Protein AF-A0A0F9RVX8-F1 (afdb_monomer_lite)

Secondary structure (DSSP, 8-state):
-HHHHHHHHHHHHHHHHHHHHHHHS-HHHHHHHHHHHHHHHHTTS-S---B-TTT--BTTBPPEETTEE--BSSSS-BHHHH--

pLDDT: mean 81.7, std 11.47, range [52.62, 94.56]

Sequence (84 aa):
MSDRIEQMAREIRRADEIDRVMSNTPPEEQQFVWDQYLATEATMQLPSERVCAACGCSNLNACITPSGPCFWVAADLCSGCVLP

Foldseek 3Di:
DVVVVVVVVVVVVVVVVLVVVLVPDDPVCNVVVVVVVVVVVVVVPDPPFAAAPPPRATPVGFDQDPVGGWDDPDSRHTPVVVPD

Structure (mmCIF, N/CA/C/O backbone):
data_AF-A0A0F9RVX8-F1
#
_entry.id   AF-A0A0F9RVX8-F1
#
loop_
_atom_site.group_PDB
_atom_site.id
_atom_site.type_symbol
_atom_site.label_atom_id
_atom_site.label_alt_id
_atom_site.label_comp_id
_atom_site.label_asym_id
_atom_site.label_entity_id
_atom_site.label_seq_id
_atom_site.pdbx_PDB_ins_code
_atom_site.Cartn_x
_atom_site.Cartn_y
_atom_site.Cartn_z
_atom_site.occupancy
_atom_site.B_iso_or_equiv
_atom_site.auth_seq_id
_atom_site.auth_comp_id
_atom_site.auth_asym_id
_atom_site.auth_atom_id
_atom_site.pdbx_PDB_model_num
ATOM 1 N N . MET A 1 1 ? 13.979 27.532 10.327 1.00 60.09 1 MET A N 1
ATOM 2 C CA . MET A 1 1 ? 13.938 27.163 11.765 1.00 60.09 1 MET A CA 1
ATOM 3 C C . MET A 1 1 ? 12.543 27.337 12.372 1.00 60.09 1 MET A C 1
ATOM 5 O O . MET A 1 1 ? 12.205 26.525 13.220 1.00 60.09 1 MET A O 1
ATOM 9 N N . SER A 1 2 ? 11.727 28.301 11.908 1.00 68.25 2 SER A N 1
ATOM 10 C CA . SER A 1 2 ? 10.321 28.489 12.337 1.00 68.25 2 SER A CA 1
ATOM 11 C C . SER A 1 2 ? 9.428 27.277 12.035 1.00 68.25 2 SER A C 1
ATOM 13 O O . SER A 1 2 ? 8.760 26.764 12.927 1.00 68.25 2 SER A O 1
ATOM 15 N N . ASP A 1 3 ? 9.522 26.730 10.820 1.00 81.06 3 ASP A N 1
ATOM 16 C CA . ASP A 1 3 ? 8.606 25.680 10.344 1.00 81.06 3 ASP A CA 1
ATOM 17 C 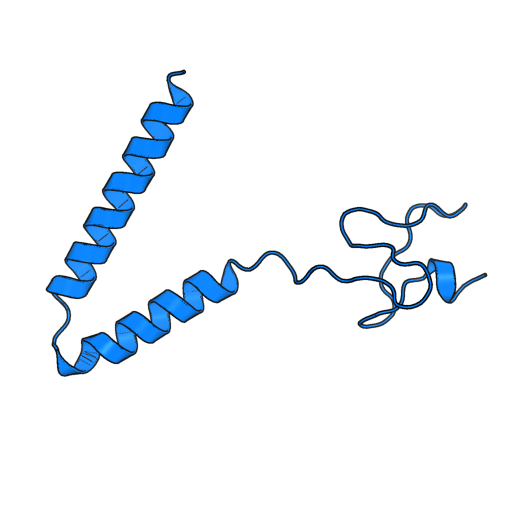C . ASP A 1 3 ? 8.670 24.385 11.166 1.00 81.06 3 ASP A C 1
ATOM 19 O O . ASP A 1 3 ? 7.652 23.732 11.389 1.00 81.06 3 ASP A O 1
ATOM 23 N N . ARG A 1 4 ? 9.861 24.033 11.673 1.00 81.88 4 ARG A N 1
ATOM 24 C CA . ARG A 1 4 ? 10.050 22.850 12.528 1.00 81.88 4 ARG A CA 1
ATOM 25 C C . ARG A 1 4 ? 9.418 23.037 13.904 1.00 81.88 4 ARG A C 1
ATOM 27 O O . ARG A 1 4 ? 8.845 22.093 14.430 1.00 81.88 4 ARG A O 1
ATOM 34 N N . ILE A 1 5 ? 9.499 24.240 14.473 1.00 86.38 5 ILE A N 1
ATOM 35 C CA . ILE A 1 5 ? 8.906 24.549 15.782 1.00 86.38 5 ILE A CA 1
ATOM 36 C C . ILE A 1 5 ? 7.379 24.541 15.671 1.00 86.38 5 ILE A C 1
ATOM 38 O O . ILE A 1 5 ? 6.696 23.963 16.514 1.00 86.38 5 ILE A O 1
ATOM 42 N N . GLU A 1 6 ? 6.835 25.113 14.597 1.00 87.56 6 GLU A N 1
ATOM 43 C CA . GLU A 1 6 ? 5.396 25.082 14.328 1.00 87.56 6 GLU A CA 1
ATOM 44 C C . GLU A 1 6 ? 4.881 23.664 14.063 1.00 87.56 6 GLU A C 1
ATOM 46 O O . GLU A 1 6 ? 3.788 23.312 14.515 1.00 87.56 6 GLU A O 1
ATOM 51 N N . GLN A 1 7 ? 5.664 22.841 13.360 1.00 84.44 7 GLN A N 1
ATOM 52 C CA . GLN A 1 7 ? 5.360 21.427 13.162 1.00 84.44 7 GLN A CA 1
ATOM 53 C C . GLN A 1 7 ? 5.335 20.672 14.493 1.00 84.44 7 GLN A C 1
ATOM 55 O O . GLN A 1 7 ? 4.330 20.034 14.798 1.00 84.44 7 GLN A O 1
ATOM 60 N N . MET A 1 8 ? 6.372 20.819 15.317 1.00 83.44 8 MET A N 1
ATOM 61 C CA . MET A 1 8 ? 6.428 20.179 16.634 1.00 83.44 8 MET A CA 1
ATOM 62 C C . MET A 1 8 ? 5.262 20.617 17.529 1.00 83.44 8 MET A C 1
ATOM 64 O O . MET A 1 8 ? 4.643 19.793 18.193 1.00 83.44 8 MET A O 1
ATOM 68 N N . ALA A 1 9 ? 4.887 21.898 17.507 1.00 85.81 9 ALA A N 1
ATOM 69 C CA . ALA A 1 9 ? 3.747 22.388 18.279 1.00 85.81 9 ALA A CA 1
ATOM 70 C C . ALA A 1 9 ? 2.403 21.794 17.809 1.00 85.81 9 ALA A C 1
ATOM 72 O O . ALA A 1 9 ? 1.494 21.626 18.623 1.00 85.81 9 ALA A O 1
ATOM 73 N N . ARG A 1 10 ? 2.246 21.483 16.512 1.00 84.56 10 ARG A N 1
ATOM 74 C CA . ARG A 1 10 ? 1.064 20.767 15.994 1.00 84.56 10 ARG A CA 1
ATOM 75 C C . ARG A 1 10 ? 1.036 19.315 16.466 1.00 84.56 10 ARG A C 1
ATOM 77 O O . ARG A 1 10 ? -0.027 18.838 16.848 1.00 84.56 10 ARG A O 1
ATOM 84 N N . GLU A 1 11 ? 2.184 18.646 16.456 1.00 85.62 11 GLU A N 1
ATOM 85 C CA . GLU A 1 11 ? 2.321 17.255 16.902 1.00 85.62 11 GLU A CA 1
ATOM 86 C C . GLU A 1 11 ? 2.006 17.112 18.397 1.00 85.62 11 GLU A C 1
ATOM 88 O O . GLU A 1 11 ? 1.220 16.244 18.766 1.00 85.62 11 GLU A O 1
ATOM 93 N N . ILE A 1 12 ? 2.507 18.027 19.236 1.00 85.25 12 ILE A N 1
ATOM 94 C CA . ILE A 1 12 ? 2.209 18.051 20.679 1.00 85.25 12 ILE A CA 1
ATOM 95 C C . ILE A 1 12 ? 0.703 18.206 20.926 1.00 85.25 12 ILE A C 1
ATOM 97 O O . ILE A 1 12 ? 0.116 17.408 21.647 1.00 85.25 12 ILE A O 1
ATOM 101 N N . ARG A 1 13 ? 0.045 19.170 20.264 1.00 84.56 13 ARG A N 1
ATOM 102 C CA . ARG A 1 13 ? -1.409 19.366 20.421 1.00 8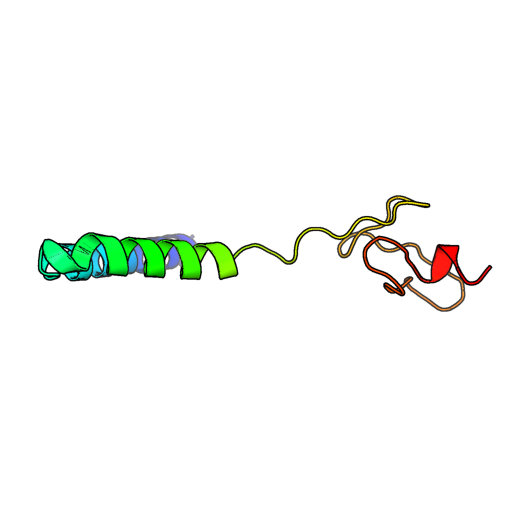4.56 13 ARG A CA 1
ATOM 103 C C . ARG A 1 13 ? -2.224 18.141 20.008 1.00 84.56 13 ARG A C 1
ATOM 105 O O . ARG A 1 13 ? -3.255 17.870 20.612 1.00 84.56 13 ARG A O 1
ATOM 112 N N . ARG A 1 14 ? -1.776 17.414 18.982 1.00 82.88 14 ARG A N 1
ATOM 113 C CA . ARG A 1 14 ? -2.429 16.178 18.534 1.00 82.88 14 ARG A CA 1
ATOM 114 C C . ARG A 1 14 ? -2.273 15.056 19.561 1.00 82.88 14 ARG A C 1
ATOM 116 O O . ARG A 1 14 ? -3.217 14.303 19.768 1.00 82.88 14 ARG A O 1
ATOM 123 N N . ALA A 1 15 ? -1.107 14.950 20.197 1.00 78.50 15 ALA A N 1
ATOM 124 C CA . ALA A 1 15 ? -0.875 13.970 21.253 1.00 78.50 15 ALA A CA 1
ATOM 125 C C . ALA A 1 15 ? -1.768 14.239 22.477 1.00 78.50 15 ALA A C 1
ATOM 127 O O . ALA A 1 15 ? -2.421 13.317 22.961 1.00 78.50 15 ALA A O 1
ATOM 128 N N . ASP A 1 16 ? -1.881 15.503 22.898 1.00 85.94 16 ASP A N 1
ATOM 129 C CA . ASP A 1 16 ? -2.765 15.910 24.001 1.00 85.94 16 ASP A CA 1
ATOM 130 C C . ASP A 1 16 ? -4.243 15.595 23.706 1.00 85.94 16 ASP A C 1
ATOM 132 O O . ASP A 1 16 ? -5.010 15.222 24.594 1.00 85.94 16 ASP A O 1
ATOM 136 N N . GLU A 1 17 ? -4.668 15.737 22.448 1.00 85.38 17 GLU A N 1
ATOM 137 C CA . GLU A 1 17 ? -6.029 15.406 22.025 1.00 85.38 17 GLU A CA 1
ATOM 138 C C . GLU A 1 17 ? -6.310 13.899 22.104 1.00 85.38 17 GLU A C 1
ATOM 140 O O . GLU A 1 17 ? -7.369 13.507 22.595 1.00 85.38 17 GLU A O 1
ATOM 145 N N . ILE A 1 18 ? -5.359 13.054 21.689 1.00 80.56 18 ILE A N 1
ATOM 146 C CA . ILE A 1 18 ? -5.481 11.591 21.795 1.00 80.56 18 ILE A CA 1
ATOM 147 C C . ILE A 1 18 ? -5.562 11.170 23.267 1.00 80.56 18 ILE A C 1
ATOM 149 O O . ILE A 1 18 ? -6.471 10.424 23.633 1.00 80.56 18 ILE A O 1
ATOM 153 N N . ASP A 1 19 ? -4.682 11.700 24.121 1.00 83.75 19 ASP A N 1
ATOM 154 C CA . ASP A 1 19 ? -4.693 11.423 25.563 1.00 83.75 19 ASP A CA 1
ATOM 155 C C . ASP A 1 19 ? -6.028 11.828 26.211 1.00 83.75 19 ASP A C 1
ATOM 157 O O . ASP A 1 19 ? -6.627 11.073 26.985 1.00 83.75 19 ASP A O 1
ATOM 161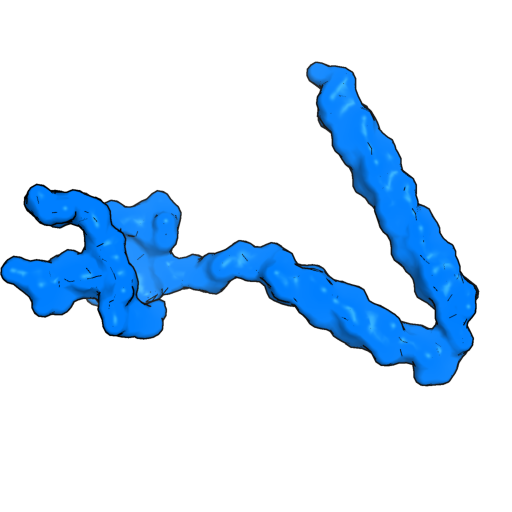 N N . ARG A 1 20 ? -6.571 12.984 25.808 1.00 84.06 20 ARG A N 1
ATOM 162 C CA . ARG A 1 20 ? -7.888 13.447 26.250 1.00 84.06 20 ARG A CA 1
ATOM 163 C C . ARG A 1 20 ? -9.018 12.519 25.801 1.00 84.06 20 ARG A C 1
ATOM 165 O O . ARG A 1 20 ? -9.941 12.291 26.584 1.00 84.06 20 ARG A O 1
ATOM 172 N N . VAL A 1 21 ? -9.002 12.024 24.564 1.00 82.44 21 VAL A N 1
ATOM 173 C CA . VAL A 1 21 ? -10.033 11.098 24.059 1.00 82.44 21 VAL A CA 1
ATOM 174 C C . VAL A 1 21 ? -9.965 9.772 24.811 1.00 82.44 21 VAL A C 1
ATOM 176 O O . VAL A 1 21 ? -10.989 9.304 25.311 1.00 82.44 21 VAL A O 1
ATOM 179 N N . MET A 1 22 ? -8.767 9.212 24.977 1.00 77.75 22 MET A N 1
ATOM 180 C CA . MET A 1 22 ? -8.568 7.966 25.720 1.00 77.75 22 MET A CA 1
ATOM 181 C C . MET A 1 22 ? -9.011 8.100 27.182 1.00 77.75 22 MET A C 1
ATOM 183 O O . MET A 1 22 ? -9.733 7.241 27.684 1.00 77.75 22 MET A O 1
ATOM 187 N N . SER A 1 23 ? -8.672 9.214 27.837 1.00 81.12 23 SER A N 1
ATOM 188 C CA . SER A 1 23 ? -9.033 9.469 29.238 1.00 81.12 23 SER A CA 1
ATOM 189 C C . SER A 1 23 ? -10.535 9.689 29.470 1.00 81.12 23 SER A C 1
ATOM 191 O O . SER A 1 23 ? -11.017 9.461 30.577 1.00 81.12 23 SER A O 1
ATOM 193 N N . ASN A 1 24 ? -11.287 10.127 28.453 1.00 83.06 24 ASN A N 1
ATOM 194 C CA . ASN A 1 24 ? -12.747 10.285 28.529 1.00 83.06 24 ASN A CA 1
ATOM 195 C C . ASN A 1 24 ? -13.518 9.057 28.014 1.00 83.06 24 ASN A C 1
ATOM 197 O O . ASN A 1 24 ? -14.748 9.056 28.056 1.00 83.06 24 ASN A O 1
ATOM 201 N N . THR A 1 25 ? -12.821 8.026 27.526 1.00 80.00 25 THR A N 1
ATOM 202 C CA . THR A 1 25 ? -13.447 6.792 27.044 1.00 80.00 25 THR A CA 1
ATOM 203 C C . THR A 1 25 ? -13.741 5.860 28.230 1.00 80.00 25 THR A C 1
ATOM 205 O O . THR A 1 25 ? -12.827 5.594 29.024 1.00 80.00 25 THR A O 1
ATOM 208 N N . PRO A 1 26 ? -14.979 5.343 28.369 1.00 84.56 26 PRO A N 1
ATOM 209 C CA . PRO A 1 26 ? -15.322 4.359 29.395 1.00 84.56 26 PRO A CA 1
ATOM 210 C C . PRO A 1 26 ? -14.377 3.141 29.359 1.00 84.56 26 PRO A C 1
ATOM 212 O O . PRO A 1 26 ? -14.023 2.693 28.266 1.00 84.56 26 PRO A O 1
ATOM 215 N N . PRO A 1 27 ? -13.948 2.582 30.508 1.00 78.44 27 PRO A N 1
ATOM 216 C CA . PRO A 1 27 ? -12.972 1.485 30.559 1.00 78.44 27 PRO A CA 1
ATOM 217 C C . PRO A 1 27 ? -13.335 0.257 29.712 1.00 78.44 27 PRO A C 1
ATOM 219 O O . PRO A 1 27 ? -12.452 -0.397 29.161 1.00 78.44 27 PRO A O 1
ATOM 222 N N . GLU A 1 28 ? -14.624 -0.045 29.580 1.00 82.25 28 GLU A N 1
ATOM 223 C CA . GLU A 1 28 ? -15.164 -1.133 28.761 1.00 82.25 28 GLU A CA 1
ATOM 224 C C . GLU A 1 28 ? -15.004 -0.915 27.244 1.00 82.25 28 GLU A C 1
ATOM 226 O O . GLU A 1 28 ? -15.005 -1.879 26.480 1.00 82.25 28 GLU A O 1
ATOM 231 N N . GLU A 1 29 ? -14.819 0.333 26.810 1.00 77.00 29 GLU A N 1
ATOM 232 C CA . GLU A 1 29 ? -14.669 0.735 25.406 1.00 77.00 29 GLU A CA 1
ATOM 233 C C . GLU A 1 29 ? -13.218 1.105 25.048 1.00 77.00 29 GLU A C 1
ATOM 235 O O . GLU A 1 29 ? -12.871 1.168 23.866 1.00 77.00 29 GLU A O 1
ATOM 240 N N . GLN A 1 30 ? -12.335 1.286 26.042 1.00 79.75 30 GLN A N 1
ATOM 241 C CA . GLN A 1 30 ? -10.930 1.671 25.832 1.00 79.75 30 GLN A CA 1
ATOM 242 C C . GLN A 1 30 ? -10.174 0.700 24.918 1.00 79.75 30 GLN A C 1
ATOM 244 O O . GLN A 1 30 ? -9.394 1.139 24.074 1.00 79.75 30 GLN A O 1
ATOM 249 N N . GLN A 1 31 ? -10.437 -0.607 25.036 1.00 77.94 31 GLN A N 1
ATOM 250 C CA . GLN A 1 31 ? -9.804 -1.617 24.185 1.00 77.94 31 GLN A CA 1
ATOM 251 C C . GLN A 1 31 ? -10.200 -1.451 22.709 1.00 77.94 31 GLN A C 1
ATOM 253 O O . GLN A 1 31 ? -9.341 -1.499 21.836 1.00 77.94 31 GLN A O 1
ATOM 258 N N . PHE A 1 32 ? -11.481 -1.190 22.428 1.00 77.94 32 PHE A N 1
ATOM 259 C CA . PHE A 1 32 ? -11.979 -0.988 21.065 1.00 77.94 32 PHE A CA 1
ATOM 260 C C . PHE A 1 32 ? -11.416 0.294 20.437 1.00 77.94 32 PHE A C 1
ATOM 262 O O . PHE A 1 32 ? -11.019 0.302 19.271 1.00 77.94 32 PHE A O 1
ATOM 269 N N . VAL A 1 33 ? -11.339 1.370 21.223 1.00 77.12 33 VAL A N 1
ATOM 270 C CA . VAL A 1 33 ? -10.756 2.644 20.787 1.00 77.12 33 VAL A CA 1
ATOM 271 C C . VAL A 1 33 ? -9.260 2.486 20.497 1.00 77.12 33 VAL A C 1
ATOM 273 O O . VAL A 1 33 ? -8.790 2.962 19.464 1.00 77.12 33 VAL A O 1
ATOM 276 N N . TRP A 1 34 ? -8.519 1.759 21.338 1.00 72.44 34 TRP A N 1
ATOM 277 C CA . TRP A 1 34 ? -7.105 1.456 21.095 1.00 72.44 34 TRP A CA 1
ATOM 278 C C . TRP A 1 34 ? -6.889 0.621 19.826 1.00 72.44 34 TRP A C 1
ATOM 280 O O . TRP A 1 34 ? -6.032 0.961 19.008 1.00 72.44 34 TRP A O 1
ATOM 290 N N . ASP A 1 35 ? -7.713 -0.406 19.605 1.00 78.44 35 ASP A N 1
ATOM 291 C CA . ASP A 1 35 ? -7.668 -1.229 18.391 1.00 78.44 35 ASP A CA 1
ATOM 292 C C . ASP A 1 35 ? -7.948 -0.388 17.128 1.00 78.44 35 ASP A C 1
ATOM 294 O O . ASP A 1 35 ? -7.297 -0.565 16.095 1.00 78.44 35 ASP A O 1
ATOM 298 N N . GLN A 1 36 ? -8.869 0.579 17.207 1.00 74.88 36 GLN A N 1
ATOM 299 C CA . GLN A 1 36 ? -9.178 1.497 16.107 1.00 74.88 36 GLN A CA 1
ATOM 300 C C . GLN A 1 36 ? -8.047 2.511 15.839 1.00 74.88 36 GLN A C 1
ATOM 302 O O . GLN A 1 36 ? -7.742 2.791 14.672 1.00 74.88 36 GLN A O 1
ATOM 307 N N . TYR A 1 37 ? -7.398 3.039 16.884 1.00 72.31 37 TYR A N 1
ATOM 308 C CA . TYR A 1 37 ? -6.212 3.899 16.753 1.00 72.31 37 TYR A CA 1
ATOM 309 C C . TYR A 1 37 ? -5.034 3.145 16.115 1.00 72.31 37 TYR A C 1
ATOM 311 O O . TYR A 1 37 ? -4.458 3.624 15.139 1.00 72.31 37 TYR A O 1
ATOM 319 N N . LEU A 1 38 ? -4.735 1.925 16.574 1.00 70.31 38 LEU A N 1
ATOM 320 C CA . LEU A 1 38 ? -3.696 1.079 15.973 1.00 70.31 38 LEU A CA 1
ATOM 321 C C . LEU A 1 38 ? -4.016 0.709 14.518 1.00 70.31 38 LEU A C 1
ATOM 323 O O . LEU A 1 38 ? -3.122 0.693 13.672 1.00 70.31 38 LEU A O 1
ATOM 327 N N . ALA A 1 39 ? -5.285 0.451 14.191 1.00 66.38 39 ALA A N 1
ATOM 328 C CA . ALA A 1 39 ? -5.703 0.183 12.817 1.00 66.38 39 ALA A CA 1
ATOM 329 C C . ALA A 1 39 ? -5.542 1.412 11.905 1.00 66.38 39 ALA A C 1
ATOM 331 O O . ALA A 1 39 ? -5.130 1.278 10.752 1.00 66.38 39 ALA A O 1
ATOM 3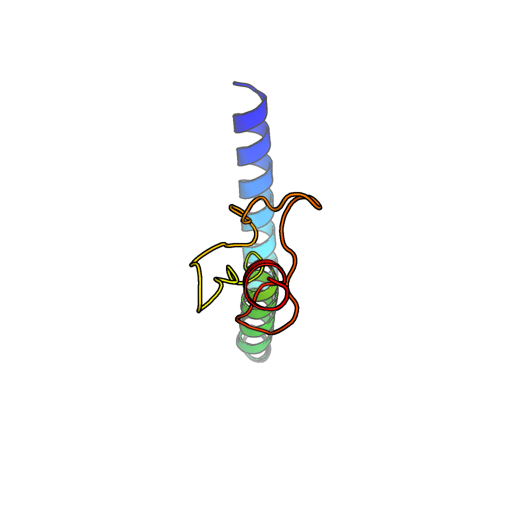32 N N . THR A 1 40 ? -5.824 2.617 12.407 1.00 64.00 40 THR A N 1
ATOM 333 C CA . THR A 1 40 ? -5.614 3.853 11.635 1.00 64.00 40 THR A CA 1
ATOM 334 C C . THR A 1 40 ? -4.130 4.171 11.451 1.00 64.00 40 THR A C 1
ATOM 336 O O . THR A 1 40 ? -3.735 4.531 10.340 1.00 64.00 40 THR A O 1
ATOM 339 N N . GLU A 1 41 ? -3.278 3.938 12.452 1.00 58.03 41 GLU A N 1
ATOM 340 C CA . GLU A 1 41 ? -1.818 4.003 12.281 1.00 58.03 41 GLU A CA 1
ATOM 341 C C . GLU A 1 41 ? -1.292 2.937 11.306 1.00 58.03 41 GLU A C 1
ATOM 343 O O . GLU A 1 41 ? -0.428 3.232 10.478 1.00 58.03 41 GLU A O 1
ATOM 348 N N . ALA A 1 42 ? -1.856 1.725 11.316 1.00 57.50 42 ALA A N 1
ATOM 349 C CA . ALA A 1 42 ? -1.500 0.674 10.363 1.00 57.50 42 ALA A CA 1
ATOM 350 C C . ALA A 1 42 ? -1.846 1.063 8.914 1.00 57.50 42 ALA A C 1
ATOM 352 O O . ALA A 1 42 ? -1.083 0.783 7.996 1.00 57.50 42 ALA A O 1
ATOM 353 N N . THR A 1 43 ? -2.931 1.806 8.672 1.00 54.94 43 THR A N 1
ATOM 354 C CA . THR A 1 43 ? -3.206 2.330 7.316 1.00 54.94 43 THR A CA 1
ATOM 355 C C . THR A 1 43 ? -2.244 3.437 6.863 1.00 54.94 43 THR A C 1
ATOM 357 O O . THR A 1 43 ? -2.195 3.752 5.675 1.00 54.94 43 THR A O 1
ATOM 360 N N . MET A 1 44 ? -1.436 3.992 7.776 1.00 54.69 44 MET A N 1
ATOM 361 C CA . MET A 1 44 ? -0.308 4.884 7.475 1.00 54.69 44 MET A CA 1
ATOM 362 C C . MET A 1 44 ? 0.993 4.125 7.169 1.00 54.69 44 MET A C 1
ATOM 364 O O . MET A 1 44 ? 2.056 4.737 7.041 1.00 54.69 44 MET A O 1
ATOM 368 N N . GLN A 1 45 ? 0.937 2.802 6.999 1.00 52.62 45 GLN A N 1
ATOM 369 C CA . GLN A 1 45 ? 2.037 2.053 6.408 1.00 52.62 45 GLN A CA 1
ATOM 370 C C . GLN A 1 45 ? 2.129 2.411 4.924 1.00 52.62 45 GLN A C 1
ATOM 372 O O . GLN A 1 45 ? 1.280 2.034 4.115 1.00 52.62 45 GLN A O 1
ATOM 377 N N . LEU A 1 46 ? 3.178 3.178 4.596 1.00 54.62 46 LEU A N 1
ATOM 378 C CA . LEU A 1 46 ? 3.757 3.321 3.257 1.00 54.62 46 LEU A CA 1
ATOM 379 C C . LEU A 1 46 ? 3.476 2.056 2.436 1.00 54.62 46 LEU A C 1
ATOM 381 O O . LEU A 1 46 ? 3.697 0.968 2.977 1.00 54.62 46 LEU A O 1
ATOM 385 N N . PRO A 1 47 ? 2.991 2.172 1.180 1.00 58.53 47 PRO A N 1
ATOM 386 C CA . PRO A 1 47 ? 2.613 1.012 0.382 1.00 58.53 47 PRO A CA 1
ATOM 387 C C . PRO A 1 47 ? 3.756 0.016 0.465 1.00 58.53 47 PRO A C 1
ATOM 389 O O . PRO A 1 47 ? 4.869 0.367 0.067 1.00 58.53 47 PRO A O 1
ATOM 392 N N . SER A 1 48 ? 3.478 -1.147 1.071 1.00 65.19 48 SER A N 1
ATOM 393 C CA . SER A 1 48 ? 4.467 -2.187 1.348 1.00 65.19 48 SER A CA 1
ATOM 394 C C . SER A 1 48 ? 5.411 -2.257 0.164 1.00 65.19 48 SER A C 1
ATOM 396 O O . SER A 1 48 ? 4.946 -2.379 -0.973 1.00 65.19 48 SER A O 1
ATOM 398 N N . GLU A 1 49 ? 6.700 -2.006 0.406 1.00 74.56 49 GLU A N 1
ATOM 399 C CA . GLU A 1 49 ? 7.657 -1.810 -0.674 1.00 74.56 49 GLU A CA 1
ATOM 400 C C . GLU A 1 49 ? 7.625 -3.052 -1.563 1.00 74.56 49 GLU A C 1
ATOM 402 O O . GLU A 1 49 ? 8.090 -4.125 -1.186 1.00 74.56 49 GLU A O 1
ATOM 407 N N . ARG A 1 50 ? 6.969 -2.932 -2.722 1.00 86.25 50 ARG A N 1
ATOM 408 C CA . ARG A 1 50 ? 6.884 -4.029 -3.676 1.00 86.25 50 ARG A CA 1
ATOM 409 C C . ARG A 1 50 ? 8.254 -4.137 -4.306 1.00 86.25 50 ARG A C 1
ATOM 411 O O . ARG A 1 50 ? 8.778 -3.129 -4.775 1.00 86.25 50 ARG A O 1
ATOM 418 N N . VAL A 1 51 ? 8.818 -5.338 -4.297 1.00 93.06 51 VAL A N 1
ATOM 419 C CA . VAL A 1 51 ? 10.130 -5.643 -4.870 1.00 93.06 51 VAL A CA 1
ATOM 420 C C . VAL A 1 51 ? 9.950 -6.752 -5.896 1.00 93.06 51 VAL A C 1
ATOM 422 O O . VAL A 1 51 ? 9.268 -7.741 -5.638 1.00 93.06 51 VAL A O 1
ATOM 425 N N . CYS A 1 52 ? 10.526 -6.566 -7.082 1.00 94.56 52 CYS A N 1
ATOM 426 C CA . CYS A 1 52 ? 10.402 -7.525 -8.165 1.00 94.56 52 CYS A CA 1
ATOM 427 C C . CYS A 1 52 ? 11.279 -8.725 -7.832 1.00 94.56 52 CYS A C 1
ATOM 429 O O . CYS A 1 52 ? 12.489 -8.571 -7.675 1.00 94.56 52 CYS A O 1
ATOM 431 N N . ALA A 1 53 ? 10.693 -9.915 -7.766 1.00 94.00 53 ALA A N 1
ATOM 432 C CA . ALA A 1 53 ? 11.408 -11.146 -7.458 1.00 94.00 53 ALA A CA 1
ATOM 433 C C . ALA A 1 53 ? 12.505 -11.466 -8.492 1.00 94.00 53 ALA A C 1
ATOM 435 O O . ALA A 1 53 ? 13.467 -12.157 -8.170 1.00 94.00 53 ALA A O 1
ATOM 436 N N . ALA A 1 54 ? 12.382 -10.951 -9.722 1.00 94.31 54 ALA A N 1
ATOM 437 C CA . ALA A 1 54 ? 13.325 -11.211 -10.808 1.00 94.31 54 ALA A CA 1
ATOM 438 C C . ALA A 1 54 ? 14.507 -10.226 -10.861 1.00 94.31 54 ALA A C 1
ATOM 440 O O . ALA A 1 54 ? 15.644 -10.650 -11.048 1.00 94.31 54 ALA A O 1
ATOM 441 N N . CYS A 1 55 ? 14.263 -8.918 -10.718 1.00 93.38 55 CYS A N 1
ATOM 442 C CA . CYS A 1 55 ? 15.303 -7.889 -10.884 1.00 93.38 55 CYS A CA 1
ATOM 443 C C . CYS A 1 55 ? 15.540 -7.008 -9.652 1.00 93.38 55 CYS A C 1
ATOM 445 O O . CYS A 1 55 ? 16.445 -6.178 -9.665 1.00 93.38 55 CYS A O 1
ATOM 447 N N . GLY A 1 56 ? 14.729 -7.148 -8.603 1.00 93.06 56 GLY A N 1
ATOM 448 C CA . GLY A 1 56 ? 14.854 -6.371 -7.371 1.00 93.06 56 GLY A CA 1
ATOM 449 C C . GLY A 1 56 ? 14.393 -4.913 -7.465 1.00 93.06 56 GLY A C 1
ATOM 450 O O . GLY A 1 56 ? 14.564 -4.176 -6.498 1.00 93.06 56 GLY A O 1
ATOM 451 N N . CYS A 1 57 ? 13.812 -4.466 -8.586 1.00 94.19 57 CYS A N 1
ATOM 452 C CA . CYS A 1 57 ? 13.291 -3.102 -8.680 1.00 94.19 57 CYS A CA 1
ATOM 453 C C . CYS A 1 57 ? 12.122 -2.887 -7.713 1.00 94.19 57 CYS A C 1
ATOM 455 O O . CYS A 1 57 ? 11.328 -3.807 -7.498 1.00 94.19 57 CYS A O 1
ATOM 457 N N . SER A 1 58 ? 11.991 -1.674 -7.176 1.00 92.38 58 SER A N 1
ATOM 458 C CA . SER A 1 58 ? 10.902 -1.308 -6.265 1.00 92.38 58 SER A CA 1
ATOM 459 C C . SER A 1 58 ? 10.089 -0.117 -6.768 1.00 92.38 58 SER A C 1
ATOM 461 O O . SER A 1 58 ? 10.434 0.505 -7.773 1.00 92.38 58 SER A O 1
ATOM 463 N N . ASN A 1 59 ? 9.011 0.230 -6.058 1.00 86.25 59 ASN A N 1
ATOM 464 C CA . ASN A 1 59 ? 8.219 1.441 -6.334 1.00 86.25 59 ASN A CA 1
ATOM 465 C C . ASN A 1 59 ? 9.059 2.730 -6.324 1.00 86.25 59 ASN A C 1
ATOM 467 O O . ASN A 1 59 ? 8.678 3.714 -6.953 1.00 86.25 59 ASN A O 1
ATOM 471 N N . LEU A 1 60 ? 10.179 2.727 -5.596 1.00 87.94 60 LEU A N 1
ATOM 472 C CA . LEU A 1 60 ? 11.086 3.866 -5.465 1.00 87.94 60 LEU A CA 1
ATOM 473 C C . LEU A 1 60 ? 12.283 3.777 -6.423 1.00 87.94 60 LEU A C 1
ATOM 475 O O . LEU A 1 60 ? 12.969 4.773 -6.637 1.00 87.94 60 LEU A O 1
ATOM 479 N N . ASN A 1 61 ? 12.532 2.599 -7.001 1.00 91.38 61 ASN A N 1
ATOM 480 C CA . ASN A 1 61 ? 13.670 2.329 -7.871 1.00 91.38 61 ASN A CA 1
ATOM 481 C C . ASN A 1 61 ? 13.273 1.356 -8.992 1.00 91.38 61 ASN A C 1
ATOM 483 O O . ASN A 1 61 ? 13.620 0.173 -8.961 1.00 91.38 61 ASN A O 1
ATOM 487 N N . ALA A 1 62 ? 12.491 1.850 -9.954 1.00 93.00 62 ALA A N 1
ATOM 488 C CA . ALA A 1 62 ? 12.044 1.081 -11.111 1.00 93.00 62 ALA A CA 1
ATOM 489 C C . ALA A 1 62 ? 13.182 0.863 -12.125 1.00 93.00 62 ALA A C 1
ATOM 491 O O . ALA A 1 62 ? 14.009 1.747 -12.354 1.00 93.00 62 ALA A O 1
ATOM 492 N N 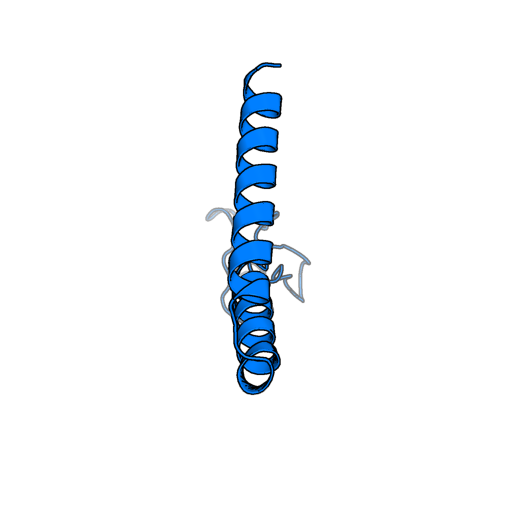. CYS A 1 63 ? 13.190 -0.291 -12.800 1.00 92.56 63 CYS A N 1
ATOM 493 C CA . CYS A 1 63 ? 14.052 -0.499 -13.964 1.00 92.56 63 CYS A CA 1
ATOM 494 C C . CYS A 1 63 ? 13.691 0.488 -15.079 1.00 92.56 63 CYS A C 1
ATOM 496 O O . CYS A 1 63 ? 12.511 0.738 -15.327 1.00 92.56 63 CYS A O 1
ATOM 498 N N . ILE A 1 64 ? 14.696 0.978 -15.805 1.00 93.12 64 ILE A N 1
ATOM 499 C CA . ILE A 1 64 ? 14.496 1.804 -16.997 1.00 93.12 64 ILE A CA 1
ATOM 500 C C . ILE A 1 64 ? 14.592 0.919 -18.236 1.00 93.12 64 ILE A C 1
ATOM 502 O O . ILE A 1 64 ? 15.637 0.335 -18.517 1.00 93.12 64 ILE A O 1
ATOM 506 N N . THR A 1 65 ? 13.490 0.825 -18.972 1.00 87.12 65 THR A N 1
ATOM 507 C CA . THR A 1 65 ? 13.410 0.147 -20.272 1.00 87.12 65 THR A CA 1
ATOM 508 C C . THR A 1 65 ? 13.395 1.186 -21.402 1.00 87.12 65 THR A C 1
ATOM 510 O O . THR A 1 65 ? 13.149 2.367 -21.135 1.00 87.12 65 THR A O 1
ATOM 513 N N . PRO A 1 66 ? 13.576 0.793 -22.678 1.00 88.69 66 PRO A N 1
ATOM 514 C CA . PRO A 1 66 ? 13.412 1.710 -23.812 1.00 88.69 66 PRO A CA 1
ATOM 515 C C . PRO A 1 66 ? 12.022 2.363 -23.890 1.00 88.69 66 PRO A C 1
ATOM 517 O O . PRO A 1 66 ? 11.888 3.451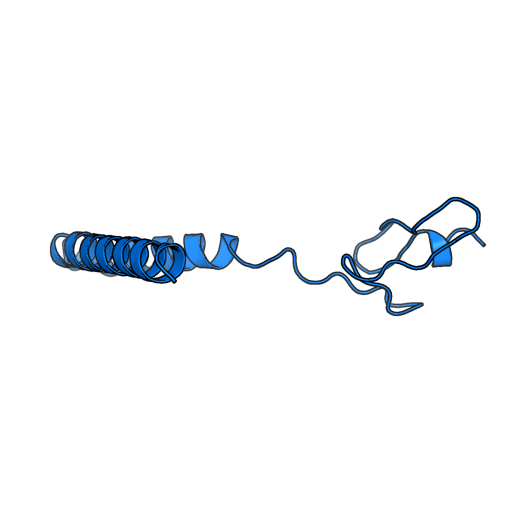 -24.441 1.00 88.69 66 PRO A O 1
ATOM 520 N N . SER A 1 67 ? 10.998 1.723 -23.312 1.00 86.81 67 SER A N 1
ATOM 521 C CA . SER A 1 67 ? 9.625 2.245 -23.245 1.00 86.81 67 SER A CA 1
ATOM 522 C C . SER A 1 67 ? 9.364 3.119 -22.007 1.00 86.81 67 SER A C 1
ATOM 524 O O . SER A 1 67 ? 8.248 3.602 -21.828 1.00 86.81 67 SER A O 1
ATOM 526 N N . GLY A 1 68 ? 10.368 3.323 -21.145 1.00 91.31 68 GLY A N 1
ATOM 527 C CA . GLY A 1 68 ? 10.257 4.057 -19.882 1.00 91.31 68 GLY A CA 1
ATOM 528 C C . GLY A 1 68 ? 10.424 3.173 -18.637 1.00 91.31 68 GLY A C 1
ATOM 529 O O . GLY A 1 68 ? 10.894 2.033 -18.743 1.00 91.31 68 GLY A O 1
ATOM 530 N N . PRO A 1 69 ? 10.089 3.688 -17.438 1.00 93.62 69 PRO A N 1
ATOM 531 C CA . PRO A 1 69 ? 10.171 2.918 -16.202 1.00 93.62 69 PRO A CA 1
ATOM 532 C C . PRO A 1 69 ? 9.213 1.720 -16.234 1.00 93.62 69 PRO A C 1
ATOM 534 O O . PRO A 1 69 ? 8.082 1.826 -16.713 1.00 93.62 69 PRO A O 1
ATOM 537 N N . CYS A 1 70 ? 9.654 0.573 -15.719 1.00 93.88 70 CYS A N 1
ATOM 538 C CA . CYS A 1 70 ? 8.793 -0.600 -15.603 1.00 93.88 70 CYS A CA 1
ATOM 539 C C . CYS A 1 70 ? 7.633 -0.356 -14.623 1.00 93.88 70 CYS A C 1
ATOM 541 O O . CYS A 1 70 ? 7.731 0.453 -13.700 1.00 93.88 70 CYS A O 1
ATOM 543 N N . PHE A 1 71 ? 6.559 -1.122 -14.783 1.00 91.94 71 PHE A N 1
ATOM 544 C CA . PHE A 1 71 ? 5.377 -1.091 -13.923 1.00 91.94 71 PHE A CA 1
ATOM 545 C C . PHE A 1 71 ? 5.051 -2.498 -13.417 1.00 91.94 71 PHE A C 1
ATOM 547 O O . PHE A 1 71 ? 5.510 -3.488 -13.981 1.00 91.94 71 PHE A O 1
ATOM 554 N N . TRP A 1 72 ? 4.270 -2.615 -12.347 1.00 93.00 72 TRP A N 1
ATOM 555 C CA . TRP A 1 72 ? 3.886 -3.919 -11.798 1.00 93.00 72 TRP A CA 1
ATOM 556 C C . TRP A 1 72 ? 2.842 -4.605 -12.670 1.00 93.00 72 TRP A C 1
ATOM 558 O O . TRP A 1 72 ? 1.817 -4.008 -12.993 1.00 93.00 72 TRP A O 1
ATOM 568 N N . VAL A 1 73 ? 3.091 -5.869 -13.006 1.00 93.44 73 VAL A N 1
ATOM 569 C CA . VAL A 1 73 ? 2.142 -6.735 -13.730 1.00 93.44 73 VAL A CA 1
ATOM 570 C C . VAL A 1 73 ? 1.600 -7.859 -12.847 1.00 93.44 73 VAL A C 1
ATOM 572 O O . VAL A 1 73 ? 0.536 -8.400 -13.131 1.00 93.44 73 VAL A O 1
ATOM 575 N N . ALA A 1 74 ? 2.298 -8.175 -11.753 1.00 90.56 74 ALA A N 1
ATOM 576 C CA . ALA A 1 74 ? 1.855 -9.081 -10.698 1.00 90.56 74 ALA A CA 1
ATOM 577 C C . ALA A 1 74 ? 2.280 -8.546 -9.317 1.00 90.56 74 ALA A C 1
ATOM 579 O O . ALA A 1 74 ? 2.854 -7.459 -9.213 1.00 90.56 74 ALA A O 1
ATOM 580 N N . ALA A 1 75 ? 1.985 -9.299 -8.252 1.00 88.06 75 ALA A N 1
ATOM 581 C CA . ALA A 1 75 ? 2.295 -8.904 -6.874 1.00 88.06 75 ALA A CA 1
ATOM 582 C C . ALA A 1 75 ? 3.803 -8.697 -6.626 1.00 88.06 75 ALA A C 1
ATOM 584 O O . ALA A 1 75 ? 4.174 -7.793 -5.881 1.00 88.06 75 ALA A O 1
ATOM 585 N N . ASP A 1 76 ? 4.645 -9.493 -7.282 1.00 91.44 76 ASP A N 1
ATOM 586 C CA . ASP A 1 76 ? 6.100 -9.554 -7.123 1.00 91.44 76 ASP A CA 1
ATOM 587 C C . ASP A 1 76 ? 6.847 -9.510 -8.472 1.00 91.44 76 ASP A C 1
ATOM 589 O O . ASP A 1 76 ? 8.023 -9.858 -8.546 1.00 91.44 76 ASP A O 1
ATOM 593 N N . LEU A 1 77 ? 6.194 -9.069 -9.557 1.00 93.38 77 LEU A N 1
ATOM 594 C CA . LEU A 1 77 ? 6.773 -9.089 -10.906 1.00 93.38 77 LEU A CA 1
ATOM 595 C C . LEU A 1 77 ? 6.519 -7.787 -11.675 1.00 93.38 77 LEU A C 1
ATOM 597 O O . LEU A 1 77 ? 5.386 -7.292 -11.736 1.00 93.38 77 LEU A O 1
ATOM 601 N N . CYS A 1 78 ? 7.573 -7.246 -12.293 1.00 94.56 78 CYS A N 1
ATOM 602 C CA . CYS A 1 78 ? 7.515 -6.026 -13.096 1.00 94.56 78 CYS A CA 1
ATOM 603 C C . CYS A 1 78 ? 7.473 -6.314 -14.606 1.00 94.56 78 CYS A C 1
ATOM 605 O O . CYS A 1 78 ? 7.943 -7.348 -15.084 1.00 94.56 78 CYS A O 1
ATOM 607 N N . SER A 1 79 ? 6.934 -5.369 -15.374 1.00 93.94 79 SER A N 1
ATOM 608 C CA . SER A 1 79 ? 6.769 -5.472 -16.824 1.00 93.94 79 SER A CA 1
ATOM 609 C C . SER A 1 79 ? 8.093 -5.638 -17.564 1.00 93.94 79 SER A C 1
ATOM 611 O O . SER A 1 79 ? 8.135 -6.378 -18.539 1.00 93.94 79 SER A O 1
ATOM 613 N N . GLY A 1 80 ? 9.179 -5.035 -17.068 1.00 92.81 80 GLY A N 1
ATOM 614 C CA . GLY A 1 80 ? 10.512 -5.157 -17.665 1.00 92.81 80 GLY A CA 1
ATOM 615 C C . GLY A 1 80 ? 11.111 -6.565 -17.579 1.00 92.81 80 GLY A C 1
ATOM 616 O O . GLY A 1 80 ? 12.014 -6.881 -18.343 1.00 92.81 80 GLY A O 1
ATOM 617 N N . CYS A 1 81 ? 10.614 -7.418 -16.678 1.00 92.12 81 CYS A N 1
ATOM 618 C CA . CYS A 1 81 ? 11.026 -8.822 -16.588 1.00 92.12 81 CYS A CA 1
ATOM 619 C C . CYS A 1 81 ? 10.087 -9.779 -17.334 1.00 92.12 81 CYS A C 1
ATOM 621 O O . CYS A 1 81 ? 10.467 -10.918 -17.586 1.00 92.12 81 CYS A O 1
ATOM 623 N N . VAL A 1 82 ? 8.866 -9.344 -17.662 1.00 88.12 82 VAL A N 1
ATOM 624 C CA . VAL A 1 82 ? 7.862 -10.171 -18.359 1.00 88.12 82 VAL A CA 1
ATOM 625 C C . VAL A 1 82 ? 7.872 -9.941 -19.863 1.00 88.12 82 VAL A C 1
ATOM 627 O O . VAL A 1 82 ? 7.647 -10.878 -20.624 1.00 88.12 82 VAL A O 1
ATOM 630 N N . LEU A 1 83 ? 8.107 -8.701 -20.288 1.00 71.75 83 LEU A N 1
ATOM 631 C CA . LEU A 1 83 ? 8.116 -8.285 -21.685 1.00 71.75 83 LEU A CA 1
ATOM 632 C C . LEU A 1 83 ? 9.571 -7.972 -22.081 1.00 71.75 83 LEU A C 1
ATOM 634 O O . LEU A 1 83 ? 10.010 -6.846 -21.839 1.00 71.75 83 LEU A O 1
ATOM 638 N N . PRO A 1 84 ? 10.334 -8.960 -22.588 1.00 57.62 84 PRO A N 1
ATOM 639 C CA . PRO A 1 84 ? 11.685 -8.736 -23.101 1.00 57.62 84 PRO A CA 1
ATOM 640 C C . PRO A 1 84 ? 11.697 -7.884 -24.377 1.00 57.62 84 PRO A C 1
ATOM 642 O O . PRO A 1 84 ? 10.727 -7.968 -25.168 1.00 57.62 84 PRO A O 1
#

Radius of gyration: 21.38 Å; chains: 1; bounding box: 31×40×54 Å

Organism: NCBI:txid412755